Protein AF-A0AAP0C2E3-F1 (afdb_monomer)

Mean predicted aligned error: 18.88 Å

InterPro 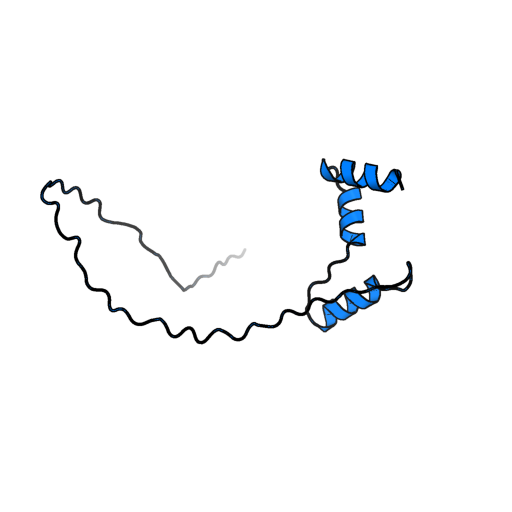domains:
  IPR000850 Adenylate kinase/UMP-CMP kinase [PR00094] (57-70)
  IPR000850 Adenylate kinase/UMP-CMP kinase [PR00094] (85-99)
  IPR000850 Adenylate kinase/UMP-CMP kinase [PTHR23359] (27-103)
  IPR027417 P-loop containing nucleoside triphosphate hydrolase [G3DSA:3.40.50.300] (40-108)
  IPR027417 P-loop containing nucleoside triphosphate hydrolase [SSF52540] (58-98)

Foldseek 3Di:
DDDDDDDDDDDDDDDPDPDDDDDDDDDDDDDDDPDDDPDDDDPPCPPDDPPDDDDDDFDDDPPPCSVVVQVVVCVVVVHDRDDPVVVLVVLCVDPDPVVVVSVVVVVVD

Sequence (109 aa):
MAALTRLLKPSSSSSTSFLFKRSLSTTTAAVSEIESQHHHQRPNFSDPKPSRNFQWVFLGCPGVGKGTYASRLSVLLGVPHIATGDLVREELSSSGPLSRQVQRSYIDY

Solvent-accessible surface area (backbone atoms only — not comparable to full-atom values): 8057 Å² total; per-residue (Å²): 141,78,90,84,90,81,82,89,87,87,89,81,90,83,84,81,81,88,74,88,81,93,78,91,77,92,77,92,77,79,93,84,82,92,78,90,82,92,80,76,81,79,79,84,72,74,72,75,75,77,80,80,80,84,87,85,84,85,84,79,68,89,88,75,46,60,68,61,54,47,50,53,48,19,68,76,67,77,44,91,72,85,56,70,72,56,56,52,53,53,39,59,72,42,94,50,80,62,18,58,53,53,46,52,64,59,70,79,105

Nearest PDB structures (foldseek):
  7pkq-assembly1_d  TM=2.666E-01  e=6.677E+00  Chlamydomonas reinhardtii

Radius of gyration: 31.27 Å; Cα contacts (8 Å, |Δi|>4): 22; chains: 1; bounding box: 69×43×77 Å

Secondary structure (DSSP, 8-state):
----------------------------------------PPP---------PPP-----STTS-HHHHHHHHHHHHTPPP--HHHHHHHHHHS-SHHHHHHHHHHHT-

Organism: NCBI:txid3103831

Structure (mmCIF, N/CA/C/O backbone):
data_AF-A0AAP0C2E3-F1
#
_entry.id   AF-A0AAP0C2E3-F1
#
loop_
_atom_site.group_PDB
_atom_site.id
_atom_site.type_symbol
_atom_site.label_atom_id
_atom_site.label_alt_id
_atom_site.label_comp_id
_atom_site.label_asym_id
_atom_site.label_entity_id
_atom_site.label_seq_id
_atom_site.pdbx_PDB_ins_code
_atom_site.Cartn_x
_atom_site.Cartn_y
_atom_site.Cartn_z
_atom_site.occupancy
_atom_site.B_iso_or_equiv
_atom_site.auth_seq_id
_atom_site.auth_comp_id
_atom_site.auth_asym_id
_atom_site.auth_atom_id
_atom_site.pdbx_PDB_model_num
ATOM 1 N N . MET A 1 1 ? -49.213 25.485 -18.589 1.00 31.33 1 MET A N 1
ATOM 2 C CA . MET A 1 1 ? -49.915 24.233 -18.953 1.00 31.33 1 MET A CA 1
ATOM 3 C C . MET A 1 1 ? -48.878 23.117 -18.882 1.00 31.33 1 MET A C 1
ATOM 5 O O . MET A 1 1 ? -47.959 23.187 -19.674 1.00 31.33 1 MET A O 1
ATOM 9 N N . ALA A 1 2 ? -48.807 22.160 -17.957 1.00 37.59 2 ALA A N 1
ATOM 10 C CA . ALA A 1 2 ? -49.652 21.615 -16.890 1.00 37.59 2 ALA A CA 1
ATOM 11 C C . ALA A 1 2 ? -48.677 21.157 -15.764 1.00 37.59 2 ALA A C 1
ATOM 13 O O . ALA A 1 2 ? -47.576 20.717 -16.067 1.00 37.59 2 ALA A O 1
ATOM 14 N N . ALA A 1 3 ? -48.866 21.490 -14.486 1.00 39.38 3 ALA A N 1
ATOM 15 C CA . ALA A 1 3 ? -49.736 20.819 -13.515 1.00 39.38 3 ALA A CA 1
ATOM 16 C C . ALA A 1 3 ? -49.452 19.307 -13.370 1.00 39.38 3 ALA A C 1
ATOM 18 O O . ALA A 1 3 ? -49.757 18.547 -14.281 1.00 39.38 3 ALA A O 1
ATOM 19 N N . LEU A 1 4 ? -48.938 18.883 -12.204 1.00 42.88 4 LEU A N 1
ATOM 20 C CA . LEU A 1 4 ? -49.629 17.990 -11.251 1.00 42.88 4 LEU A CA 1
ATOM 21 C C . LEU A 1 4 ? -48.658 17.243 -10.315 1.00 42.88 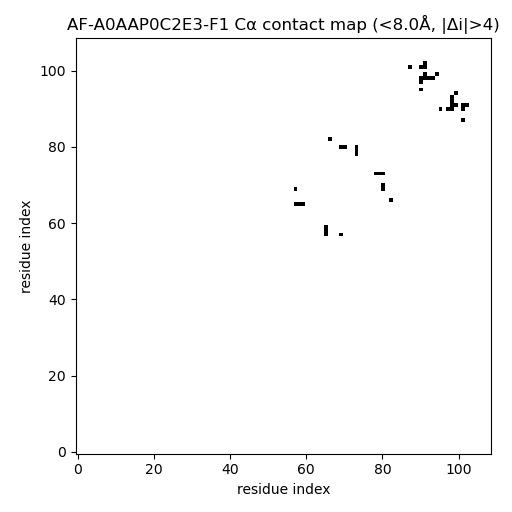4 LEU A C 1
ATOM 23 O O . LEU A 1 4 ? -48.078 16.210 -10.627 1.00 42.88 4 LEU A O 1
ATOM 27 N N . THR A 1 5 ? -48.577 17.793 -9.110 1.00 43.72 5 THR A N 1
ATOM 28 C CA . THR A 1 5 ? -48.376 17.141 -7.811 1.00 43.72 5 THR A CA 1
ATOM 29 C C . THR A 1 5 ? -49.120 15.808 -7.646 1.00 43.72 5 THR A C 1
ATOM 31 O O . THR A 1 5 ? -50.318 15.758 -7.903 1.00 43.72 5 THR A O 1
ATOM 34 N N . ARG A 1 6 ? -48.468 14.784 -7.065 1.00 40.16 6 ARG A N 1
ATOM 35 C CA . ARG A 1 6 ? -49.070 13.729 -6.207 1.00 40.16 6 ARG A CA 1
ATOM 36 C C . ARG A 1 6 ? -47.964 13.042 -5.378 1.00 40.16 6 ARG A C 1
ATOM 38 O O . ARG A 1 6 ? -47.009 12.542 -5.949 1.00 40.16 6 ARG A O 1
ATOM 45 N N . LEU A 1 7 ? -47.950 13.245 -4.053 1.00 44.09 7 LEU A N 1
ATOM 46 C CA . LEU A 1 7 ? -48.538 12.387 -2.992 1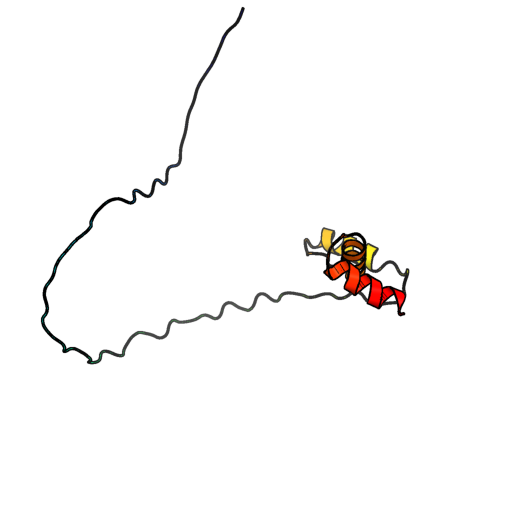.00 44.09 7 LEU A CA 1
ATOM 47 C C . LEU A 1 7 ? -47.611 11.211 -2.609 1.00 44.09 7 LEU A C 1
ATOM 49 O O . LEU A 1 7 ? -47.392 10.324 -3.419 1.00 44.09 7 LEU A O 1
ATOM 53 N N . LEU A 1 8 ? -46.917 11.286 -1.457 1.00 39.53 8 LEU A N 1
ATOM 54 C CA . LEU A 1 8 ? -47.281 10.690 -0.140 1.00 39.53 8 LEU A CA 1
ATOM 55 C C . LEU A 1 8 ? -47.418 9.152 -0.220 1.00 39.53 8 LEU A C 1
ATOM 57 O O . LEU A 1 8 ? -48.224 8.665 -1.000 1.00 39.53 8 LEU A O 1
ATOM 61 N N . LYS A 1 9 ? -46.741 8.322 0.597 1.00 40.44 9 LYS A N 1
ATOM 62 C CA . LYS A 1 9 ? -46.888 8.142 2.070 1.00 40.44 9 LYS A CA 1
ATOM 63 C C . LYS A 1 9 ? -45.909 6.991 2.558 1.00 40.44 9 LYS A C 1
ATOM 65 O O . LYS A 1 9 ? -45.040 6.641 1.771 1.00 40.44 9 LYS A O 1
ATOM 70 N N . PRO A 1 10 ? -45.980 6.384 3.778 1.00 44.75 10 PRO A N 1
ATOM 71 C CA . PRO A 1 10 ? -45.087 6.625 4.936 1.00 44.75 10 PRO A CA 1
ATOM 72 C C . PRO A 1 10 ? -44.486 5.347 5.625 1.00 44.75 10 PRO A C 1
ATOM 74 O O . PRO A 1 10 ? -44.630 4.234 5.130 1.00 44.75 10 PRO A O 1
ATOM 77 N N . SER A 1 11 ? -44.001 5.528 6.872 1.00 35.78 11 SER A N 1
ATOM 78 C CA . SER A 1 11 ? -43.685 4.552 7.958 1.00 35.78 11 SER A CA 1
ATOM 79 C C . SER A 1 11 ? -42.249 4.008 7.939 1.00 35.78 11 SER A C 1
ATOM 81 O O . SER A 1 11 ? -41.754 3.661 6.881 1.00 35.78 11 SER A O 1
ATOM 83 N N . SER A 1 12 ? -41.464 3.986 9.022 1.00 45.38 12 SER A N 1
ATOM 84 C CA . SER A 1 12 ? -41.702 3.800 10.470 1.00 45.38 12 SER A CA 1
ATOM 85 C C . SER A 1 12 ? -40.810 4.753 11.299 1.00 45.38 12 SER A C 1
ATOM 87 O O . SER A 1 12 ? -39.603 4.797 11.097 1.00 45.38 12 SER A O 1
ATOM 89 N N . SER A 1 13 ? -41.339 5.679 12.102 1.00 44.44 13 SER A N 1
ATOM 90 C CA . SER A 1 13 ? -41.733 5.529 13.517 1.00 44.44 13 SER A CA 1
ATOM 91 C C . SER A 1 13 ? -40.674 4.895 14.433 1.00 44.44 13 SER A C 1
ATOM 93 O O . SER A 1 13 ? -40.607 3.678 14.554 1.00 44.44 13 SER A O 1
ATOM 95 N N . SER A 1 14 ? -39.904 5.734 15.132 1.00 40.44 14 SER A N 1
ATOM 96 C CA . SER A 1 14 ? -39.602 5.513 16.552 1.00 40.44 14 SER A CA 1
ATOM 97 C C . SER A 1 14 ? -39.286 6.859 17.207 1.00 40.44 14 SER A C 1
ATOM 99 O O . SER A 1 14 ? -38.147 7.308 17.304 1.00 40.44 14 SER A O 1
ATOM 101 N N . SER A 1 15 ? -40.359 7.565 17.555 1.00 41.06 15 SER A N 1
ATOM 102 C CA . SER A 1 15 ? -40.340 8.793 18.339 1.00 41.06 15 SER A CA 1
ATOM 103 C C . SER A 1 15 ? -40.140 8.430 19.809 1.00 41.06 15 SER A C 1
ATOM 105 O O . SER A 1 15 ? -41.084 8.012 20.473 1.00 41.06 15 SER A O 1
ATOM 107 N N . THR A 1 16 ? -38.932 8.587 20.347 1.00 49.41 16 THR A N 1
ATOM 108 C CA . THR A 1 16 ? -38.732 8.547 21.801 1.00 49.41 16 THR A CA 1
ATOM 109 C C . THR A 1 16 ? -39.083 9.913 22.375 1.00 49.41 16 THR A C 1
ATOM 111 O O . THR A 1 16 ? -38.294 10.856 22.343 1.00 49.41 16 THR A O 1
ATOM 114 N N . SER A 1 17 ? -40.316 10.026 22.853 1.00 41.66 17 SER A N 1
ATOM 115 C CA . SER A 1 17 ? -40.823 11.150 23.629 1.00 41.66 17 SER A CA 1
ATOM 116 C C . SER A 1 17 ? -40.073 11.257 24.962 1.00 41.66 17 SER A C 1
ATOM 118 O O . SER A 1 17 ? -40.349 10.503 25.893 1.00 41.66 17 SER A O 1
ATOM 120 N N . PHE A 1 18 ? -39.143 12.204 25.070 1.00 48.38 18 PHE A N 1
ATOM 121 C CA . PHE A 1 18 ? -38.569 12.619 26.348 1.00 48.38 18 PHE A CA 1
ATOM 122 C C . PHE A 1 18 ? -39.410 13.749 26.938 1.00 48.38 18 PHE A C 1
ATOM 124 O O . PHE A 1 18 ? -39.154 14.915 26.662 1.00 48.38 18 PHE A O 1
ATOM 131 N N . LEU A 1 19 ? -40.410 13.415 27.755 1.00 48.16 19 LEU A N 1
ATOM 132 C CA . LEU A 1 19 ? -41.024 14.360 28.687 1.00 48.16 19 LEU A CA 1
ATOM 133 C C . LEU A 1 19 ? -41.451 13.644 29.973 1.00 48.16 19 LEU A C 1
ATOM 135 O O . LEU A 1 19 ? -41.980 12.539 29.921 1.00 48.16 19 LEU A O 1
ATOM 139 N N . PHE A 1 20 ? -41.320 14.380 31.086 1.00 36.28 20 PHE A N 1
ATOM 140 C CA . PHE A 1 20 ? -41.904 14.133 32.416 1.00 36.28 20 PHE A CA 1
ATOM 141 C C . PHE A 1 20 ? -41.186 13.059 33.272 1.00 36.28 20 PHE A C 1
ATOM 143 O O . PHE A 1 20 ? -41.057 11.920 32.863 1.00 36.28 20 PHE A O 1
ATOM 150 N N . LYS A 1 21 ? -40.696 13.308 34.496 1.00 35.62 21 LYS A N 1
ATOM 151 C CA . LYS A 1 21 ? -41.094 14.265 35.542 1.00 35.62 21 LYS A CA 1
ATOM 152 C C . LYS A 1 21 ? -39.888 14.729 36.367 1.00 35.62 21 LYS A C 1
ATOM 154 O O . LYS A 1 21 ? -39.112 13.925 36.871 1.00 35.62 21 LYS A O 1
ATOM 159 N N . ARG A 1 22 ? -39.824 16.042 36.587 1.00 38.44 22 ARG A N 1
ATOM 160 C CA . ARG A 1 22 ? -39.088 16.690 37.677 1.00 38.44 22 ARG A CA 1
ATOM 161 C C . ARG A 1 22 ? -39.799 16.338 38.989 1.00 38.44 22 ARG A C 1
ATOM 163 O O . ARG A 1 22 ? -40.937 16.762 39.168 1.00 38.44 22 ARG A O 1
ATOM 170 N N . SER A 1 23 ? -39.162 15.575 39.877 1.00 38.69 23 SER A N 1
ATOM 171 C CA . SER A 1 23 ? -39.660 15.343 41.240 1.00 38.69 23 SER A CA 1
ATOM 172 C C . SER A 1 23 ? -38.678 15.936 42.244 1.00 38.69 23 SER A C 1
ATOM 174 O O . SER A 1 23 ? -37.558 15.455 42.384 1.00 38.69 23 SER A O 1
ATOM 176 N N . LEU A 1 24 ? -39.098 17.016 42.902 1.00 49.22 24 LEU A N 1
ATOM 177 C CA . LEU A 1 24 ? -38.489 17.524 44.128 1.00 49.22 24 LEU A CA 1
ATOM 178 C C . LEU A 1 24 ? -39.084 16.720 45.283 1.00 49.22 24 LEU A C 1
ATOM 180 O O . LEU A 1 24 ? -40.297 16.742 45.485 1.00 49.22 24 LEU A O 1
ATOM 184 N N . SER A 1 25 ? -38.252 16.015 46.038 1.00 38.12 25 SER A N 1
ATOM 185 C CA . SER A 1 25 ? -38.651 15.443 47.324 1.00 38.12 25 SER A CA 1
ATOM 186 C C . SER A 1 25 ? -37.449 15.456 48.254 1.00 38.12 25 SER A C 1
ATOM 188 O O . SER A 1 25 ? -36.566 14.607 48.196 1.00 38.12 25 SER A O 1
ATOM 190 N N . THR A 1 26 ? -37.412 16.502 49.066 1.00 43.72 26 THR A N 1
ATOM 191 C CA . THR A 1 26 ? -36.595 16.627 50.264 1.00 43.72 26 THR A CA 1
ATOM 192 C C . THR A 1 26 ? -37.145 15.678 51.324 1.00 43.72 26 THR A C 1
ATOM 194 O O . THR A 1 26 ? -38.280 15.883 51.740 1.00 43.72 26 THR A O 1
ATOM 197 N N . THR A 1 27 ? -36.348 14.724 51.809 1.00 48.59 27 THR A N 1
ATOM 198 C CA . THR A 1 27 ? -36.349 14.343 53.232 1.00 48.59 27 THR A CA 1
ATOM 199 C C . THR A 1 27 ? -35.101 13.544 53.595 1.00 48.59 27 THR A C 1
ATOM 201 O O . THR A 1 27 ? -34.805 12.487 53.051 1.00 48.59 27 THR A O 1
ATOM 204 N N . THR A 1 28 ? -34.377 14.103 54.554 1.00 51.53 28 THR A N 1
ATOM 205 C CA . THR A 1 28 ? -33.355 13.499 55.403 1.00 51.53 28 THR A CA 1
ATOM 206 C C . THR A 1 28 ? -33.954 12.398 56.283 1.00 51.53 28 THR A C 1
ATOM 208 O O . THR A 1 28 ? -34.865 12.708 57.046 1.00 51.53 28 THR A O 1
ATOM 211 N N . ALA A 1 29 ? -33.425 11.171 56.241 1.00 40.75 29 ALA A N 1
ATOM 212 C CA . ALA A 1 29 ? -33.381 10.232 57.376 1.00 40.75 29 ALA A CA 1
ATOM 213 C C . ALA A 1 29 ? -32.682 8.919 56.968 1.00 40.75 29 ALA A C 1
ATOM 215 O O . ALA A 1 29 ? -33.114 8.293 56.009 1.00 40.75 29 ALA A O 1
ATOM 216 N N . ALA A 1 30 ? -31.665 8.521 57.749 1.00 43.78 30 ALA A N 1
ATOM 217 C CA . ALA A 1 30 ? -31.022 7.194 57.821 1.00 43.78 30 ALA A CA 1
ATOM 218 C C . ALA A 1 30 ? -30.306 6.715 56.532 1.00 43.78 30 ALA A C 1
ATOM 220 O O . ALA A 1 30 ? -30.928 6.460 55.515 1.00 43.78 30 ALA A O 1
ATOM 221 N N . VAL A 1 31 ? -28.975 6.595 56.427 1.00 47.56 31 VAL A N 1
ATOM 222 C CA . VAL A 1 31 ? -27.989 5.969 57.332 1.00 47.56 31 VAL A CA 1
ATOM 223 C C . VAL A 1 31 ? -28.540 4.723 58.010 1.00 47.56 31 VAL A C 1
ATOM 225 O O . VAL A 1 31 ? -28.914 4.784 59.171 1.00 47.56 31 VAL A O 1
ATOM 228 N N . SER A 1 32 ? -28.574 3.622 57.262 1.00 48.97 32 SER A N 1
ATOM 229 C CA . SER A 1 32 ? -28.116 2.286 57.674 1.00 48.97 32 SER A CA 1
ATOM 230 C C . SER A 1 32 ? -28.741 1.251 56.746 1.00 48.97 32 SER A C 1
ATOM 232 O O . SER A 1 32 ? -29.939 1.039 56.839 1.00 48.97 32 SER A O 1
ATOM 234 N N . GLU A 1 33 ? -27.942 0.646 55.865 1.00 45.44 33 GLU A N 1
ATOM 235 C CA . GLU A 1 33 ? -28.103 -0.740 55.381 1.00 45.44 33 GLU A CA 1
ATOM 236 C C . GLU A 1 33 ? -26.966 -1.046 54.395 1.00 45.44 33 GLU A C 1
ATOM 238 O O . GLU A 1 33 ? -27.115 -1.168 53.182 1.00 45.44 33 GLU A O 1
ATOM 243 N N . ILE A 1 34 ? -25.760 -1.098 54.961 1.00 52.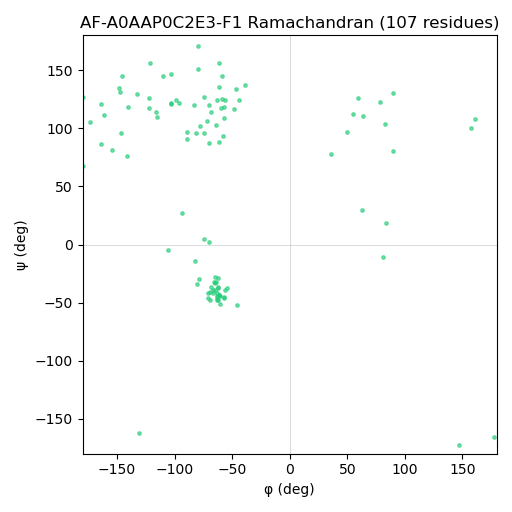50 34 ILE A N 1
ATOM 244 C CA . ILE A 1 34 ? -24.668 -1.897 54.415 1.00 52.50 34 ILE A CA 1
ATOM 245 C C . ILE A 1 34 ? -24.832 -3.263 55.076 1.00 52.50 34 ILE A C 1
ATOM 247 O O . ILE A 1 34 ? -24.417 -3.405 56.216 1.00 52.50 34 ILE A O 1
ATOM 251 N N . GLU A 1 35 ? -25.472 -4.219 54.402 1.00 40.75 35 GLU A N 1
ATOM 252 C CA . GLU A 1 35 ? -25.354 -5.669 54.644 1.00 40.75 35 GLU A CA 1
ATOM 253 C C . GLU A 1 35 ? -26.135 -6.405 53.530 1.00 40.75 35 GLU A C 1
ATOM 255 O O . GLU A 1 35 ? -27.326 -6.210 53.333 1.00 40.75 35 GLU A O 1
ATOM 260 N N . SER A 1 36 ? -25.447 -7.006 52.557 1.00 42.66 36 SER A N 1
ATOM 261 C CA . SER A 1 36 ? -24.965 -8.399 52.578 1.00 42.66 36 SER A CA 1
ATOM 262 C C . SER A 1 36 ? -25.976 -9.416 52.007 1.00 42.66 36 SER A C 1
ATOM 264 O O . SER A 1 36 ? -26.631 -10.180 52.707 1.00 42.66 36 SER A O 1
ATOM 266 N N . GLN A 1 37 ? -26.020 -9.506 50.672 1.00 41.16 37 GLN A N 1
ATOM 267 C CA . GLN A 1 37 ? -26.510 -10.688 49.943 1.00 41.16 37 GLN A CA 1
ATOM 268 C C . GLN A 1 37 ? -25.629 -10.925 48.699 1.00 41.16 37 GLN A C 1
ATOM 270 O O . GLN A 1 37 ? -25.985 -10.619 47.562 1.00 41.16 37 GLN A O 1
ATOM 275 N N . HIS A 1 38 ? -24.427 -11.462 48.927 1.00 46.84 38 HIS A N 1
ATOM 276 C CA . HIS A 1 38 ? -23.589 -12.067 47.892 1.00 46.84 38 HIS A CA 1
ATOM 277 C C . HIS A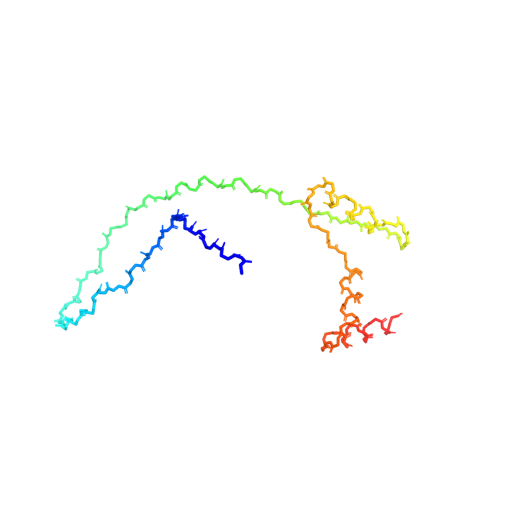 1 38 ? -24.163 -13.436 47.510 1.00 46.84 38 HIS A C 1
ATOM 279 O O . HIS A 1 38 ? -23.846 -14.417 48.163 1.00 46.84 38 HIS A O 1
ATOM 285 N N . HIS A 1 39 ? -24.963 -13.515 46.447 1.00 42.91 39 HIS A N 1
ATOM 286 C CA . HIS A 1 39 ? -25.109 -14.716 45.610 1.00 42.91 39 HIS A CA 1
ATOM 287 C C . HIS A 1 39 ? -25.786 -14.314 44.295 1.00 42.91 39 HIS A C 1
ATOM 289 O O . HIS A 1 39 ? -27.004 -14.372 44.160 1.00 42.91 39 HIS A O 1
ATOM 295 N N . HIS A 1 40 ? -24.998 -13.871 43.315 1.00 42.28 40 HIS A N 1
ATOM 296 C CA . HIS A 1 40 ? -25.427 -13.772 41.919 1.00 42.28 40 HIS A CA 1
ATOM 297 C C . HIS A 1 40 ? -24.477 -14.613 41.070 1.00 42.28 40 HIS A C 1
ATOM 299 O O . HIS A 1 40 ? -23.254 -14.517 41.180 1.00 42.28 40 HIS A O 1
ATOM 305 N N . GLN A 1 41 ? -25.086 -15.511 40.303 1.00 52.00 41 GLN A N 1
ATOM 306 C CA . GLN A 1 41 ? -24.462 -16.491 39.426 1.00 52.00 41 GLN A CA 1
ATOM 307 C C . GLN A 1 41 ? -23.368 -15.846 38.570 1.00 52.00 41 GLN A C 1
ATOM 309 O O . GLN A 1 41 ? -23.579 -14.795 37.966 1.00 52.00 41 GLN A O 1
ATOM 314 N N . ARG A 1 42 ? -22.199 -16.497 38.496 1.00 41.59 42 ARG A N 1
ATOM 315 C CA . ARG A 1 42 ? -21.181 -16.146 37.502 1.00 41.59 42 ARG A CA 1
ATOM 316 C C . ARG A 1 42 ? -21.844 -16.241 36.123 1.00 41.59 42 ARG A C 1
ATOM 318 O O . ARG A 1 42 ? -22.387 -17.306 35.823 1.00 41.59 42 ARG A O 1
ATOM 325 N N . PRO A 1 43 ? -21.837 -15.184 35.294 1.00 53.56 43 PRO A N 1
ATOM 326 C CA . PRO A 1 43 ? -22.304 -15.322 33.927 1.00 53.56 43 PRO A CA 1
ATOM 327 C C . PRO A 1 43 ? -21.444 -16.392 33.254 1.00 53.56 43 PRO A C 1
ATOM 329 O O . PRO A 1 43 ? -20.215 -16.309 33.275 1.00 53.56 43 PRO A O 1
ATOM 332 N N . ASN A 1 44 ? -22.091 -17.415 32.693 1.00 53.44 44 ASN A N 1
ATOM 333 C CA . ASN A 1 44 ? -21.459 -18.325 31.749 1.00 53.44 44 ASN A CA 1
ATOM 334 C C . ASN A 1 44 ? -21.030 -17.493 30.536 1.00 53.44 44 ASN A C 1
ATOM 336 O O . ASN A 1 44 ? -21.782 -17.340 29.575 1.00 53.44 44 ASN A O 1
ATOM 340 N N . PHE A 1 45 ? -19.821 -16.939 30.589 1.00 56.62 45 PHE A N 1
ATOM 341 C CA . PHE A 1 45 ? -19.100 -16.521 29.403 1.00 56.62 45 PHE A CA 1
ATOM 342 C C . PHE A 1 45 ? -18.691 -17.808 28.695 1.00 56.62 45 PHE A C 1
ATOM 344 O O . PHE A 1 45 ? -17.630 -18.373 28.937 1.00 56.62 45 PHE A O 1
ATOM 351 N N . SER A 1 46 ? -19.575 -18.322 27.839 1.00 65.25 46 SER A N 1
ATOM 352 C CA . SER A 1 46 ? -19.099 -19.059 26.679 1.00 65.25 46 SER A CA 1
ATOM 353 C C . SER A 1 46 ? -18.215 -18.074 25.926 1.00 65.25 46 SER A C 1
ATOM 355 O O . SER A 1 46 ? -18.737 -17.221 25.205 1.00 65.25 46 SER A O 1
ATOM 357 N N . ASP A 1 47 ? -16.910 -18.110 26.200 1.00 70.69 47 ASP A N 1
ATOM 358 C CA . ASP A 1 47 ? -15.944 -17.238 25.553 1.00 70.69 47 ASP A CA 1
ATOM 359 C C . ASP A 1 47 ? -16.211 -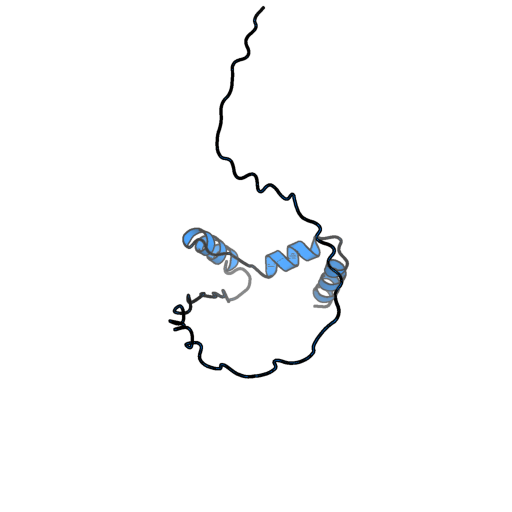17.303 24.046 1.00 70.69 47 ASP A C 1
ATOM 361 O O . ASP A 1 47 ? -16.147 -18.398 23.464 1.00 70.69 47 ASP A O 1
ATOM 365 N N . PRO A 1 48 ? -16.594 -16.189 23.393 1.00 68.88 48 PRO A N 1
ATOM 366 C CA . PRO A 1 48 ? -16.722 -16.193 21.952 1.00 68.88 48 PRO A CA 1
ATOM 367 C C . PRO A 1 48 ? -15.360 -16.617 21.410 1.00 68.88 48 PRO A C 1
ATOM 369 O O . PRO A 1 48 ? -14.350 -15.963 21.681 1.00 68.88 48 PRO A O 1
ATOM 372 N N . LYS A 1 49 ? -15.322 -17.755 20.698 1.00 70.88 49 LYS A N 1
ATOM 373 C CA . LYS A 1 49 ? -14.111 -18.231 20.018 1.00 70.88 49 LYS A CA 1
ATOM 374 C C . LYS A 1 49 ? -13.480 -17.025 19.323 1.00 70.88 49 LYS A C 1
ATOM 376 O O . LYS A 1 49 ? -14.182 -16.385 18.538 1.00 70.88 49 LYS A O 1
ATOM 381 N N . PRO A 1 50 ? -12.204 -16.701 19.591 1.00 70.00 50 PRO A N 1
ATOM 382 C CA . PRO A 1 50 ? -11.603 -15.515 19.014 1.00 70.00 50 PRO A CA 1
ATOM 383 C C . PRO A 1 50 ? -11.663 -15.645 17.494 1.00 70.00 50 PRO A C 1
ATOM 385 O O . PRO A 1 50 ? -11.100 -16.582 16.918 1.00 70.00 50 PRO A O 1
ATOM 388 N N . SER A 1 51 ? -12.378 -14.723 16.848 1.00 75.25 51 SER A N 1
ATOM 389 C CA . SER A 1 51 ? -12.316 -14.539 15.404 1.00 75.25 51 SER A CA 1
ATOM 390 C C . SER A 1 51 ? -10.856 -14.261 15.069 1.00 75.25 51 SER A C 1
ATOM 392 O O . SER A 1 51 ? -10.299 -13.239 15.474 1.00 75.25 51 SER A O 1
ATOM 394 N N . ARG A 1 52 ? -10.183 -15.220 14.428 1.00 75.06 52 ARG A N 1
ATOM 395 C CA . ARG A 1 52 ? -8.764 -15.068 14.112 1.00 75.06 52 ARG A CA 1
ATOM 396 C C . ARG A 1 52 ? -8.638 -14.034 13.003 1.00 75.06 52 ARG A C 1
ATOM 398 O O . ARG A 1 52 ? -8.951 -14.316 11.852 1.00 75.06 52 ARG A O 1
ATOM 405 N N . ASN A 1 53 ? -8.172 -12.848 13.366 1.00 80.19 53 ASN A N 1
ATOM 406 C CA . ASN A 1 53 ? -7.788 -11.833 12.400 1.00 80.19 53 ASN A CA 1
ATOM 407 C C . ASN A 1 53 ? -6.447 -12.246 11.784 1.00 80.19 53 ASN A C 1
ATOM 409 O O . ASN A 1 53 ? -5.492 -12.541 12.505 1.00 80.19 53 ASN A O 1
ATOM 413 N N . PHE A 1 54 ? -6.377 -12.293 10.455 1.00 83.69 54 PHE A N 1
ATOM 414 C CA . PHE A 1 54 ? -5.147 -12.606 9.733 1.00 83.69 54 PHE A CA 1
ATOM 415 C C . PHE A 1 54 ? -4.457 -11.309 9.305 1.00 83.69 54 PHE A C 1
ATOM 417 O O . PHE A 1 54 ? -5.042 -10.498 8.592 1.00 83.69 54 PHE A O 1
ATOM 424 N N . GLN A 1 55 ? -3.209 -11.124 9.737 1.00 90.00 55 GLN A N 1
ATOM 425 C CA . GLN A 1 55 ? -2.352 -10.015 9.319 1.00 90.00 55 GLN A CA 1
ATOM 426 C C . GLN A 1 55 ? -1.332 -10.538 8.309 1.00 90.00 55 GLN A C 1
ATOM 428 O O . GLN A 1 55 ? -0.558 -11.443 8.622 1.00 90.00 55 GLN A O 1
ATOM 433 N N . TRP A 1 56 ? -1.321 -9.971 7.106 1.00 92.19 56 TRP A N 1
ATOM 434 C CA . TRP A 1 56 ? -0.372 -10.338 6.056 1.00 92.19 56 TRP A CA 1
ATOM 435 C C . TRP A 1 56 ? 0.627 -9.222 5.800 1.00 92.19 56 TRP A C 1
ATOM 437 O O . TRP A 1 56 ? 0.286 -8.042 5.864 1.00 92.19 56 TRP A O 1
ATOM 447 N N . VAL A 1 57 ? 1.863 -9.610 5.492 1.00 94.31 57 VAL A N 1
ATOM 448 C CA . VAL A 1 57 ? 2.967 -8.690 5.213 1.00 94.31 57 VAL A CA 1
ATOM 449 C C . VAL A 1 57 ? 3.681 -9.147 3.945 1.00 94.31 57 VAL A C 1
ATOM 451 O O . VAL A 1 57 ? 4.054 -10.311 3.819 1.00 94.31 57 VAL A O 1
ATOM 454 N N . PHE A 1 58 ? 3.876 -8.223 3.004 1.00 93.88 58 PHE A N 1
ATOM 455 C CA . PHE A 1 58 ? 4.550 -8.472 1.729 1.00 93.88 58 PHE A CA 1
ATOM 456 C C . PHE A 1 58 ? 5.976 -7.912 1.761 1.00 93.88 58 PHE A C 1
ATOM 458 O O . PHE A 1 58 ? 6.169 -6.708 1.923 1.00 93.88 58 PHE A O 1
ATOM 465 N N . LEU A 1 59 ? 6.980 -8.771 1.557 1.00 94.81 59 LEU A N 1
ATOM 466 C CA . LEU A 1 59 ? 8.409 -8.432 1.653 1.00 94.81 59 LEU A CA 1
ATOM 467 C C . LEU A 1 59 ? 9.165 -8.704 0.337 1.00 94.81 59 LEU A C 1
ATOM 469 O O . LEU A 1 59 ? 8.715 -9.466 -0.513 1.00 94.81 59 LEU A O 1
ATOM 473 N N . GLY A 1 60 ? 10.294 -8.017 0.124 1.00 94.12 60 GLY A N 1
ATOM 47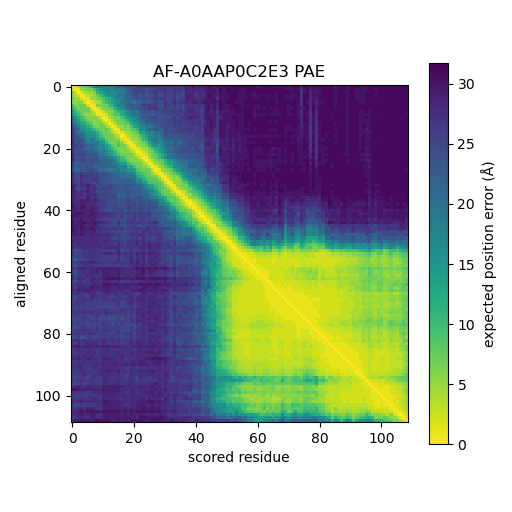4 C CA . GLY A 1 60 ? 11.247 -8.275 -0.973 1.00 94.12 60 GLY A CA 1
ATOM 475 C C . GLY A 1 60 ? 11.950 -7.006 -1.486 1.00 94.12 60 GLY A C 1
ATOM 476 O O . GLY A 1 60 ? 11.681 -5.917 -0.983 1.00 94.12 60 GLY A O 1
ATOM 477 N N . CYS A 1 61 ? 12.714 -7.112 -2.575 1.00 95.38 61 CYS A N 1
ATOM 478 C CA . CYS A 1 61 ? 13.430 -5.986 -3.199 1.00 95.38 61 CYS A CA 1
ATOM 479 C C . CYS A 1 61 ? 12.504 -4.858 -3.717 1.00 95.38 61 CYS A C 1
ATOM 481 O O . CYS A 1 61 ? 11.327 -5.117 -4.009 1.00 95.38 61 CYS A O 1
ATOM 483 N N . PRO A 1 62 ? 12.992 -3.610 -3.852 1.00 92.25 62 PRO A N 1
ATOM 484 C CA . PRO A 1 62 ? 12.235 -2.544 -4.510 1.00 92.25 62 PRO A CA 1
ATOM 485 C C . PRO A 1 62 ? 11.904 -2.935 -5.961 1.00 92.25 62 PRO A C 1
ATOM 487 O O . PRO A 1 62 ? 12.665 -3.641 -6.613 1.00 92.25 62 PRO A O 1
ATOM 490 N N . GLY A 1 63 ? 10.732 -2.531 -6.457 1.00 92.50 63 GLY A N 1
ATOM 491 C CA . GLY A 1 63 ? 10.319 -2.790 -7.844 1.00 92.50 63 GLY A CA 1
ATOM 492 C C . GLY A 1 63 ? 9.744 -4.184 -8.151 1.00 92.50 63 GLY A C 1
ATOM 493 O O . GLY A 1 63 ? 9.120 -4.343 -9.190 1.00 92.50 63 GLY A O 1
ATOM 494 N N . VAL A 1 64 ? 9.822 -5.176 -7.252 1.00 95.69 64 VAL A N 1
ATOM 495 C CA . VAL A 1 64 ? 9.293 -6.547 -7.516 1.00 95.69 64 VAL A CA 1
ATOM 496 C C . VAL A 1 64 ? 7.756 -6.651 -7.579 1.00 95.69 64 VAL A C 1
ATOM 498 O O . VAL A 1 64 ? 7.208 -7.743 -7.685 1.00 95.69 64 VAL A O 1
ATOM 501 N N . GLY A 1 65 ? 7.035 -5.534 -7.446 1.00 94.88 65 GLY A N 1
ATOM 502 C CA . GLY A 1 65 ? 5.576 -5.506 -7.593 1.00 94.88 65 GLY A CA 1
ATOM 503 C C . GLY A 1 65 ? 4.762 -5.895 -6.354 1.00 94.88 65 GLY A C 1
ATOM 504 O O . GLY A 1 65 ? 3.579 -6.189 -6.489 1.00 94.88 65 GLY A O 1
ATOM 505 N N . LYS A 1 66 ? 5.335 -5.867 -5.139 1.00 95.38 66 LYS A N 1
ATOM 506 C CA . LYS A 1 66 ? 4.607 -6.144 -3.876 1.00 95.38 66 LYS A CA 1
ATOM 507 C C . LYS A 1 66 ? 3.262 -5.429 -3.779 1.00 95.38 66 LYS A C 1
ATOM 509 O O . LYS A 1 66 ? 2.255 -6.079 -3.536 1.00 95.38 66 LYS A O 1
ATOM 514 N N . GLY A 1 67 ? 3.253 -4.112 -4.000 1.00 93.88 67 GLY A N 1
ATOM 515 C CA . GLY A 1 67 ? 2.028 -3.310 -3.941 1.00 93.88 67 GLY A CA 1
ATOM 516 C C . GLY A 1 67 ? 1.001 -3.741 -4.989 1.00 93.88 67 GLY A C 1
ATOM 517 O O . GLY A 1 67 ? -0.185 -3.818 -4.692 1.00 93.88 67 GLY A O 1
ATOM 518 N N . THR A 1 68 ? 1.452 -4.117 -6.191 1.00 95.62 68 THR A N 1
ATOM 519 C CA . THR A 1 68 ? 0.580 -4.621 -7.261 1.00 95.62 68 THR A CA 1
ATOM 520 C C . THR A 1 68 ? -0.112 -5.921 -6.859 1.00 95.62 68 THR A C 1
ATOM 522 O O . THR A 1 68 ? -1.323 -6.048 -7.026 1.00 95.62 68 THR A O 1
ATOM 525 N N . TYR A 1 69 ? 0.630 -6.885 -6.312 1.00 95.25 69 TYR A N 1
ATOM 526 C CA . TYR A 1 69 ? 0.046 -8.150 -5.862 1.00 95.25 69 TYR A CA 1
ATOM 527 C C . TYR A 1 69 ? -0.817 -7.973 -4.611 1.00 95.25 69 TYR A C 1
ATOM 529 O O . TYR A 1 69 ? -1.914 -8.523 -4.557 1.00 95.25 69 TYR A O 1
ATOM 537 N N . ALA A 1 70 ? -0.369 -7.173 -3.642 1.00 95.19 70 ALA A N 1
ATOM 538 C CA . ALA A 1 70 ? -1.103 -6.914 -2.409 1.00 95.19 70 ALA A CA 1
ATOM 539 C C . ALA A 1 70 ? -2.442 -6.199 -2.671 1.00 95.19 70 ALA A C 1
ATOM 541 O O . ALA A 1 70 ? -3.463 -6.604 -2.120 1.00 95.19 70 ALA A O 1
ATOM 542 N N . SER A 1 71 ? -2.471 -5.218 -3.581 1.00 95.19 71 SER A N 1
ATOM 543 C CA . SER A 1 71 ? -3.704 -4.543 -4.009 1.00 95.19 71 SER A CA 1
ATOM 544 C C . SER A 1 71 ? -4.681 -5.504 -4.696 1.00 95.19 71 SER A C 1
ATOM 546 O O . SER A 1 71 ? -5.857 -5.545 -4.342 1.00 95.19 71 SER A O 1
ATOM 548 N N . ARG A 1 72 ? -4.202 -6.347 -5.623 1.00 96.12 72 ARG A N 1
ATOM 549 C CA . ARG A 1 72 ? -5.050 -7.363 -6.276 1.00 96.12 72 ARG A CA 1
ATOM 550 C C . ARG A 1 72 ? -5.616 -8.359 -5.268 1.00 96.12 72 ARG A C 1
ATOM 552 O O . ARG A 1 72 ? -6.795 -8.689 -5.329 1.00 96.12 72 ARG A O 1
ATOM 559 N N . LEU A 1 73 ? -4.788 -8.822 -4.335 1.00 95.38 73 LEU A N 1
ATOM 560 C CA . LEU A 1 73 ? -5.198 -9.799 -3.333 1.00 95.38 73 LEU A CA 1
ATOM 561 C C . LEU A 1 73 ? -6.203 -9.216 -2.331 1.00 95.38 73 LEU A C 1
ATOM 563 O O . LEU A 1 73 ? -7.148 -9.897 -1.945 1.00 95.38 73 LEU A O 1
ATOM 567 N N . SER A 1 74 ? -6.036 -7.944 -1.967 1.00 95.06 74 SER A N 1
ATOM 568 C CA . SER A 1 74 ? -6.992 -7.195 -1.151 1.00 95.06 74 SER A CA 1
ATOM 569 C C . SER A 1 74 ? -8.385 -7.168 -1.778 1.00 95.06 74 SER A C 1
ATOM 571 O O . SER A 1 74 ? -9.355 -7.493 -1.095 1.00 95.06 74 SER A O 1
ATOM 573 N N . VAL A 1 75 ? -8.480 -6.884 -3.081 1.00 95.88 75 VAL A N 1
ATOM 574 C CA . VAL A 1 75 ? -9.756 -6.912 -3.816 1.00 95.88 75 VAL A CA 1
ATOM 575 C C . VAL A 1 75 ? -10.350 -8.319 -3.840 1.00 95.88 75 VAL A C 1
ATOM 577 O O . VAL A 1 75 ? -11.539 -8.482 -3.586 1.00 95.88 75 VAL A O 1
ATOM 580 N N . LEU A 1 76 ? -9.530 -9.340 -4.108 1.00 95.88 76 LEU A N 1
ATOM 581 C CA . LEU A 1 76 ? -9.990 -10.730 -4.199 1.00 95.88 76 LEU A CA 1
ATOM 582 C C . LEU A 1 76 ? -10.541 -11.276 -2.876 1.00 95.88 76 LEU A C 1
ATOM 584 O O . LEU A 1 76 ? -11.438 -12.113 -2.891 1.00 95.88 76 LEU A O 1
ATOM 588 N N . LEU A 1 77 ? -10.002 -10.826 -1.745 1.00 93.19 77 LEU A N 1
ATOM 589 C CA . LEU A 1 77 ? -10.365 -11.338 -0.422 1.00 93.19 77 LEU A CA 1
ATOM 590 C C . LEU A 1 77 ? -11.248 -10.387 0.385 1.00 93.19 77 LEU A C 1
ATOM 592 O O . LEU A 1 77 ? -11.651 -10.733 1.492 1.00 93.19 77 LEU A O 1
ATOM 596 N N . GLY A 1 78 ? -11.519 -9.189 -0.135 1.00 92.50 78 GLY A N 1
ATOM 597 C CA . GLY A 1 78 ? -12.266 -8.158 0.580 1.00 92.50 78 GLY A CA 1
ATOM 598 C C . GLY A 1 78 ? -11.566 -7.674 1.854 1.00 92.50 78 GLY A C 1
ATOM 599 O O . GLY A 1 78 ? -12.238 -7.289 2.808 1.00 92.50 78 GLY A O 1
ATOM 600 N N . VAL A 1 79 ? -10.229 -7.715 1.897 1.00 91.94 79 VAL A N 1
ATOM 601 C CA . VAL A 1 79 ? -9.442 -7.272 3.062 1.00 91.94 79 VAL A CA 1
ATOM 602 C C . VAL A 1 79 ? -8.820 -5.897 2.818 1.00 91.94 79 VAL A C 1
ATOM 604 O O . VAL A 1 79 ? -8.427 -5.613 1.686 1.00 91.94 79 VAL A O 1
ATOM 607 N N . PRO A 1 80 ? -8.669 -5.040 3.843 1.00 92.38 80 PRO A N 1
ATOM 608 C CA . PRO A 1 80 ? -8.007 -3.748 3.685 1.00 92.38 80 PRO A CA 1
ATOM 609 C C . PRO A 1 80 ? -6.546 -3.891 3.239 1.00 92.38 80 PRO A C 1
ATOM 611 O O . PRO A 1 80 ? -5.791 -4.692 3.792 1.00 92.38 80 PRO A O 1
ATOM 614 N N . HIS A 1 81 ? -6.136 -3.081 2.265 1.00 94.62 81 HIS A N 1
ATOM 615 C CA . HIS A 1 81 ? -4.742 -2.957 1.842 1.00 94.62 81 HIS A CA 1
ATOM 616 C C . HIS A 1 81 ? -4.111 -1.720 2.478 1.00 94.62 81 HIS A C 1
ATOM 618 O O . HIS A 1 81 ? -4.609 -0.612 2.297 1.00 94.62 81 HIS A O 1
ATOM 624 N N . ILE A 1 82 ? -2.997 -1.906 3.188 1.00 94.31 82 ILE A N 1
ATOM 625 C CA . ILE A 1 82 ? -2.217 -0.815 3.778 1.00 94.31 82 ILE A CA 1
ATOM 626 C C . ILE A 1 82 ? -0.800 -0.899 3.218 1.00 94.31 82 ILE A C 1
ATOM 628 O O . ILE A 1 82 ? -0.098 -1.885 3.444 1.00 94.31 82 ILE A O 1
ATOM 632 N N . ALA A 1 83 ? -0.377 0.139 2.498 1.00 94.12 83 ALA A N 1
ATOM 633 C CA . ALA A 1 83 ? 0.970 0.247 1.957 1.00 94.12 83 ALA A CA 1
ATOM 634 C C . ALA A 1 83 ? 1.699 1.432 2.593 1.00 94.12 83 ALA A C 1
ATOM 636 O O . ALA A 1 83 ? 1.369 2.588 2.339 1.00 94.12 83 ALA A O 1
ATOM 637 N N . THR A 1 84 ? 2.745 1.152 3.375 1.00 92.81 84 THR A N 1
ATOM 638 C CA . THR A 1 84 ? 3.547 2.184 4.056 1.00 92.81 84 THR A CA 1
ATOM 639 C C . THR A 1 84 ? 4.090 3.228 3.085 1.00 92.81 84 THR A C 1
ATOM 641 O O . THR A 1 84 ? 4.104 4.414 3.391 1.00 92.81 84 THR A O 1
ATOM 644 N N . GLY A 1 85 ? 4.493 2.803 1.884 1.00 90.94 85 GLY A N 1
ATOM 645 C CA . GLY A 1 85 ? 4.981 3.723 0.863 1.00 90.94 85 GLY A CA 1
ATOM 646 C C . GLY A 1 85 ? 3.913 4.694 0.355 1.00 90.94 85 GLY A C 1
ATOM 647 O O . GLY A 1 85 ? 4.264 5.808 -0.014 1.00 90.94 85 GLY A O 1
ATOM 648 N N . ASP A 1 86 ? 2.639 4.296 0.296 1.00 92.94 86 ASP A N 1
ATOM 649 C CA . ASP A 1 86 ? 1.547 5.204 -0.089 1.00 92.94 86 ASP A CA 1
ATOM 650 C C . ASP A 1 86 ? 1.298 6.225 1.026 1.00 92.94 86 ASP A C 1
ATOM 652 O O . ASP A 1 86 ? 1.294 7.417 0.748 1.00 92.94 86 ASP A O 1
ATOM 656 N N . LEU A 1 87 ? 1.240 5.771 2.284 1.00 92.94 87 LEU A N 1
ATOM 657 C CA . LEU A 1 87 ? 1.066 6.640 3.456 1.00 92.94 87 LEU A CA 1
ATOM 658 C C . LEU A 1 87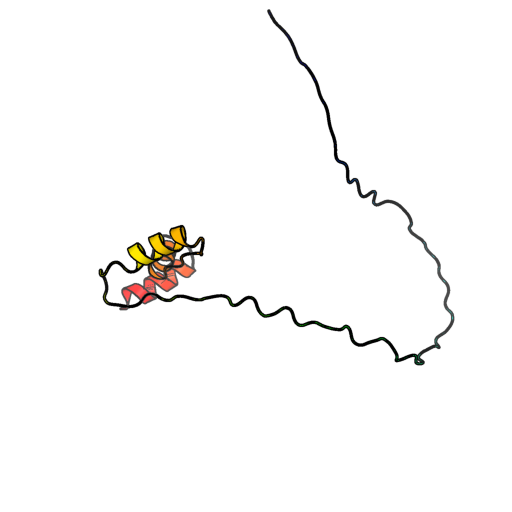 ? 2.159 7.712 3.557 1.00 92.94 87 LEU A C 1
ATOM 660 O O . LEU A 1 87 ? 1.876 8.882 3.790 1.00 92.94 87 LEU A O 1
ATOM 664 N N . VAL A 1 88 ? 3.421 7.325 3.351 1.00 92.56 88 VAL A N 1
ATOM 665 C CA . VAL A 1 88 ? 4.546 8.271 3.383 1.00 92.56 88 VAL A CA 1
ATOM 666 C C . VAL A 1 88 ? 4.463 9.266 2.223 1.00 92.56 88 VAL A C 1
ATOM 668 O O . VAL A 1 88 ? 4.698 10.453 2.427 1.00 92.56 88 VAL A O 1
ATOM 671 N N . ARG A 1 89 ? 4.115 8.815 1.010 1.00 91.88 89 ARG A N 1
ATOM 672 C CA . ARG A 1 89 ? 3.976 9.699 -0.162 1.00 91.88 89 ARG A CA 1
ATOM 673 C C . ARG A 1 89 ? 2.813 10.679 -0.011 1.00 91.88 89 ARG A C 1
ATOM 675 O O . ARG A 1 89 ? 2.958 11.838 -0.387 1.00 91.88 89 ARG A O 1
ATOM 682 N N . GLU A 1 90 ? 1.698 10.224 0.549 1.00 93.62 90 GLU A N 1
ATOM 683 C CA . GLU A 1 90 ? 0.544 11.064 0.864 1.00 93.62 90 GLU A CA 1
ATOM 684 C C . GLU A 1 90 ? 0.916 12.134 1.895 1.00 93.62 90 GLU A C 1
ATOM 686 O O . GLU A 1 90 ? 0.697 13.320 1.649 1.00 93.62 90 GLU A O 1
ATOM 691 N N . GLU A 1 91 ? 1.584 11.751 2.986 1.00 94.00 91 GLU A N 1
ATOM 692 C CA . GLU A 1 91 ? 1.999 12.708 4.012 1.00 94.00 91 GLU A CA 1
ATOM 693 C C . GLU A 1 91 ? 3.024 13.715 3.475 1.00 94.00 91 GLU A C 1
ATOM 695 O O . GLU A 1 91 ? 2.914 14.904 3.752 1.00 94.00 91 GLU A O 1
ATOM 700 N N . LEU A 1 92 ? 3.974 13.286 2.638 1.00 92.44 92 LEU A N 1
ATOM 701 C CA . LEU A 1 92 ? 4.920 14.193 1.974 1.00 92.44 92 LEU A CA 1
ATOM 702 C C . LEU A 1 92 ? 4.234 15.198 1.037 1.00 92.44 92 LEU A C 1
ATOM 704 O O . LEU A 1 92 ? 4.760 16.289 0.830 1.00 92.44 92 LEU A O 1
ATOM 708 N N . SER A 1 93 ? 3.080 14.842 0.466 1.00 92.44 93 SER A N 1
ATOM 709 C CA . SER A 1 93 ? 2.287 15.747 -0.377 1.00 92.44 93 SER A CA 1
ATOM 710 C C . SER A 1 93 ? 1.393 16.705 0.422 1.00 92.44 93 SER A C 1
ATOM 712 O O . SER A 1 93 ? 0.906 17.696 -0.122 1.00 92.44 93 SER A O 1
ATOM 714 N N . SER A 1 94 ? 1.193 16.436 1.715 1.00 93.88 94 SER A N 1
ATOM 715 C CA . SER A 1 94 ? 0.392 17.253 2.624 1.00 93.88 94 SER A CA 1
ATOM 716 C C . SER A 1 94 ? 1.166 18.478 3.126 1.00 93.88 94 SER A C 1
ATOM 718 O O . SER A 1 94 ? 2.386 18.463 3.292 1.00 93.88 94 SER A O 1
ATOM 720 N N . SER A 1 95 ? 0.461 19.567 3.443 1.00 87.94 95 SER A N 1
ATOM 721 C CA . SER A 1 95 ? 1.053 20.807 3.977 1.00 87.94 95 SER A CA 1
ATOM 722 C C . SER A 1 95 ? 1.062 20.872 5.516 1.00 87.94 95 SER A C 1
ATOM 724 O O . SER A 1 95 ? 0.989 21.953 6.104 1.00 87.94 95 SER A O 1
ATOM 726 N N . GLY A 1 96 ? 1.097 19.718 6.185 1.00 92.06 96 GLY A N 1
ATOM 727 C CA . GLY A 1 96 ? 1.003 19.602 7.639 1.00 92.06 96 GLY A CA 1
ATOM 728 C C . GLY A 1 96 ? 2.303 19.885 8.416 1.00 92.06 96 GLY A C 1
ATOM 729 O O . GLY A 1 96 ? 3.393 20.028 7.863 1.00 92.06 96 GLY A O 1
ATOM 730 N N . PRO A 1 97 ? 2.230 19.970 9.755 1.00 89.94 97 PRO A N 1
ATOM 731 C CA . PRO A 1 97 ? 3.424 19.929 10.599 1.00 89.94 97 PRO A CA 1
ATOM 732 C C . PRO A 1 97 ? 4.131 18.563 10.538 1.00 89.94 97 PRO A C 1
ATOM 734 O O . PRO A 1 97 ? 5.357 18.523 10.625 1.00 89.94 97 PRO A O 1
ATOM 737 N N . LEU A 1 98 ? 3.377 17.472 10.355 1.00 90.00 98 LEU A N 1
ATOM 738 C CA . LEU A 1 98 ? 3.908 16.112 10.238 1.00 90.00 98 LEU A CA 1
ATOM 739 C C . LEU A 1 98 ? 4.680 15.922 8.921 1.00 90.00 98 LEU A C 1
ATOM 741 O O . LEU A 1 98 ? 5.792 15.400 8.948 1.00 90.00 98 LEU A O 1
ATOM 745 N N . SER A 1 99 ? 4.184 16.454 7.803 1.00 91.62 99 SER A N 1
ATOM 746 C CA . SER A 1 99 ? 4.894 16.403 6.518 1.00 91.62 99 SER A CA 1
ATOM 747 C C . SER A 1 99 ? 6.300 17.004 6.566 1.00 91.62 99 SER A C 1
ATOM 749 O O . SER A 1 99 ? 7.237 16.409 6.039 1.00 91.62 99 SER A O 1
ATOM 751 N N . ARG A 1 100 ? 6.501 18.116 7.289 1.00 90.00 100 ARG A N 1
ATOM 752 C CA . ARG A 1 100 ? 7.838 18.705 7.515 1.00 90.00 100 ARG A CA 1
ATOM 753 C C . ARG A 1 100 ? 8.781 17.772 8.275 1.00 90.00 100 ARG A C 1
ATOM 755 O O . ARG A 1 100 ? 9.979 17.764 7.995 1.00 90.00 100 ARG A O 1
ATOM 762 N N . GLN A 1 101 ? 8.262 17.001 9.232 1.00 91.00 101 GLN A N 1
ATOM 763 C CA . GLN A 1 101 ? 9.054 16.008 9.964 1.00 91.00 101 GLN A CA 1
ATOM 764 C C . GLN A 1 101 ? 9.447 14.850 9.043 1.00 91.00 101 GLN A C 1
ATOM 766 O O . GLN A 1 101 ? 10.624 14.505 8.973 1.00 91.00 101 GLN A O 1
ATOM 771 N N . VAL A 1 102 ? 8.483 14.311 8.289 1.00 91.56 102 VAL A N 1
ATOM 772 C CA . VAL A 1 102 ? 8.717 13.222 7.329 1.00 91.56 102 VAL A CA 1
ATOM 773 C C . VAL A 1 102 ? 9.714 13.653 6.250 1.00 91.56 102 VAL A C 1
ATOM 775 O O . VAL A 1 102 ? 10.651 12.916 5.961 1.00 91.56 102 VAL A O 1
ATOM 778 N N . GLN A 1 103 ? 9.572 14.862 5.703 1.00 88.81 103 GLN A N 1
ATOM 779 C CA . GLN A 1 103 ? 10.468 15.402 4.680 1.00 88.81 103 GLN A CA 1
ATOM 780 C C . GLN A 1 103 ? 11.904 15.538 5.188 1.00 88.81 103 GLN A C 1
ATOM 782 O O . GLN A 1 103 ? 12.835 15.161 4.481 1.00 88.81 103 GLN A O 1
ATOM 787 N N . ARG A 1 104 ? 12.091 16.042 6.414 1.00 89.56 104 ARG A N 1
ATOM 788 C CA . ARG A 1 104 ? 13.422 16.163 7.015 1.00 89.56 104 ARG A CA 1
ATOM 789 C C . ARG A 1 104 ? 14.089 14.796 7.157 1.00 89.56 104 ARG A C 1
ATOM 791 O O . 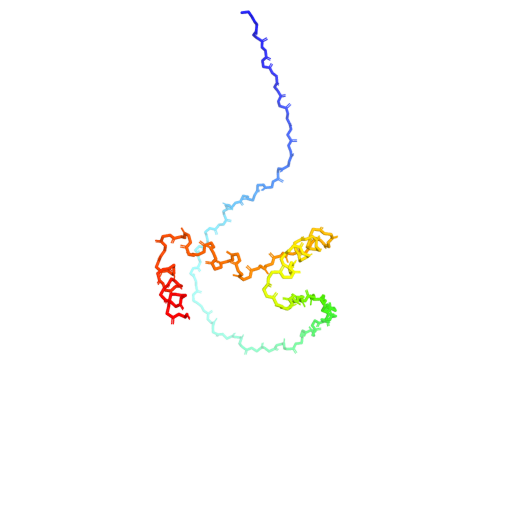ARG A 1 104 ? 15.180 14.602 6.642 1.00 89.56 104 ARG A O 1
ATOM 798 N N . SER A 1 105 ? 13.394 13.827 7.754 1.00 88.19 105 SER A N 1
ATOM 799 C CA . SER A 1 105 ? 13.923 12.468 7.918 1.00 88.19 105 SER A CA 1
ATOM 800 C C . SER A 1 105 ? 14.154 11.722 6.599 1.00 88.19 105 SER A C 1
ATOM 802 O O . SER A 1 105 ? 15.004 10.841 6.560 1.00 88.19 105 SER A O 1
ATOM 804 N N . TYR A 1 106 ? 13.402 12.039 5.541 1.00 85.31 106 TYR A N 1
ATOM 805 C CA . TYR A 1 106 ? 13.537 11.398 4.229 1.00 85.31 106 TYR A CA 1
ATOM 806 C C . TYR A 1 106 ? 14.698 11.963 3.397 1.00 85.31 106 TYR A C 1
ATOM 808 O O . TYR A 1 106 ? 15.303 11.222 2.635 1.00 85.31 106 TYR A O 1
ATOM 816 N N . ILE A 1 107 ? 14.990 13.264 3.514 1.00 80.31 107 ILE A N 1
ATOM 817 C CA . ILE A 1 107 ? 16.093 13.927 2.792 1.00 80.31 107 ILE A CA 1
ATOM 818 C C . ILE A 1 107 ? 17.449 13.656 3.454 1.00 80.31 107 ILE A C 1
ATOM 820 O O . ILE A 1 107 ? 18.464 13.622 2.767 1.00 80.31 107 ILE A O 1
ATOM 824 N N . ASP A 1 108 ? 17.470 13.460 4.773 1.00 72.38 108 ASP A N 1
ATOM 825 C CA . ASP A 1 108 ? 18.696 13.196 5.535 1.00 72.38 108 ASP A CA 1
ATOM 826 C C . ASP A 1 108 ? 19.250 11.756 5.332 1.00 72.38 108 ASP A C 1
ATOM 828 O O . ASP A 1 108 ? 20.228 11.384 5.985 1.00 72.38 108 ASP A O 1
ATOM 832 N N . TYR A 1 109 ? 18.646 10.951 4.444 1.00 55.22 109 TYR A N 1
ATOM 833 C CA . TYR A 1 109 ? 18.980 9.548 4.136 1.00 55.22 109 TYR A CA 1
ATOM 834 C C . TYR A 1 109 ? 19.458 9.373 2.689 1.00 55.22 109 TYR A C 1
ATOM 836 O O . TYR A 1 109 ? 20.393 8.565 2.482 1.00 55.22 109 TYR A O 1
#

pLDDT: mean 70.35, std 23.52, range [31.33, 96.12]